Protein AF-A0A370ECL2-F1 (afdb_monomer_lite)

Radius of gyration: 16.65 Å; chains: 1; bounding box: 50×24×36 Å

Structure (mmCIF, N/CA/C/O backbone):
data_AF-A0A370ECL2-F1
#
_entry.id   AF-A0A370ECL2-F1
#
loop_
_atom_site.group_PDB
_atom_site.id
_atom_site.type_symbol
_atom_site.label_atom_id
_atom_site.label_alt_id
_atom_site.label_comp_id
_atom_site.label_asym_id
_atom_site.label_entity_id
_atom_site.label_seq_id
_atom_site.pdbx_PDB_ins_code
_atom_site.Cartn_x
_atom_site.Cartn_y
_atom_site.Cartn_z
_atom_site.occupancy
_atom_site.B_iso_or_equiv
_atom_site.auth_seq_id
_atom_site.auth_comp_id
_atom_site.auth_asym_id
_atom_site.auth_atom_id
_atom_site.pdbx_PDB_model_num
ATOM 1 N N . MET A 1 1 ? -8.632 4.140 22.185 1.00 58.94 1 MET A N 1
ATOM 2 C CA . MET A 1 1 ? -7.317 3.667 21.686 1.00 58.94 1 MET A CA 1
ATOM 3 C C . MET A 1 1 ? -7.409 2.933 20.348 1.00 58.94 1 MET A C 1
ATOM 5 O O . MET A 1 1 ? -6.624 3.255 19.473 1.00 58.94 1 MET A O 1
ATOM 9 N N . LYS A 1 2 ? -8.399 2.051 20.121 1.00 63.44 2 LYS A N 1
ATOM 10 C CA . LYS A 1 2 ? -8.580 1.343 18.831 1.00 63.44 2 LYS A CA 1
ATOM 11 C C . LYS A 1 2 ? -8.696 2.266 17.600 1.00 63.44 2 LYS A C 1
ATOM 13 O O . LYS A 1 2 ? -8.077 1.992 16.583 1.00 63.44 2 LYS A O 1
ATOM 18 N N . MET A 1 3 ? -9.394 3.401 17.712 1.00 72.88 3 MET A N 1
ATOM 19 C CA . MET A 1 3 ? -9.522 4.393 16.624 1.00 72.88 3 MET A CA 1
ATOM 20 C C . MET A 1 3 ? -8.174 4.973 16.159 1.00 72.88 3 MET A C 1
ATOM 22 O O . MET A 1 3 ? -7.972 5.149 14.965 1.00 72.88 3 MET A O 1
ATOM 26 N N . PHE A 1 4 ? -7.228 5.215 17.072 1.00 78.06 4 PHE A N 1
ATOM 27 C CA . PHE A 1 4 ? -5.907 5.742 16.708 1.00 78.06 4 PHE A CA 1
ATOM 28 C C . PHE A 1 4 ? -5.094 4.725 15.908 1.00 78.06 4 PHE A C 1
ATOM 30 O O . PHE A 1 4 ? -4.525 5.076 14.879 1.00 78.06 4 PHE A O 1
ATOM 37 N N . SER A 1 5 ? -5.103 3.456 16.326 1.00 77.25 5 SER A N 1
ATOM 38 C CA . SER A 1 5 ? -4.458 2.374 15.574 1.00 77.25 5 SER A CA 1
ATOM 39 C C . SER A 1 5 ? -5.093 2.171 14.196 1.00 77.25 5 SER A C 1
ATOM 41 O O . SER A 1 5 ? -4.396 1.816 13.252 1.00 77.25 5 SER A O 1
ATOM 43 N N . PHE A 1 6 ? -6.398 2.437 14.051 1.00 79.50 6 PHE A N 1
ATOM 44 C CA . PHE A 1 6 ? -7.084 2.361 12.758 1.00 79.50 6 PHE A CA 1
ATOM 45 C C . PHE A 1 6 ? -6.583 3.452 11.816 1.00 79.50 6 PHE A C 1
ATOM 47 O O . PHE A 1 6 ? -6.153 3.156 10.706 1.00 79.50 6 PHE A O 1
ATOM 54 N N . ILE A 1 7 ? -6.569 4.699 12.292 1.00 86.69 7 ILE A N 1
ATOM 55 C CA . ILE A 1 7 ? -6.097 5.857 11.526 1.00 86.69 7 ILE A CA 1
ATOM 56 C C . ILE A 1 7 ? -4.638 5.655 11.102 1.00 86.69 7 ILE A C 1
ATOM 58 O O . ILE A 1 7 ? -4.317 5.839 9.932 1.00 86.69 7 ILE A O 1
ATOM 62 N N . PHE A 1 8 ? -3.772 5.195 12.011 1.00 85.62 8 PHE A N 1
ATOM 63 C CA . PHE A 1 8 ? -2.375 4.894 11.686 1.00 85.62 8 PHE A CA 1
ATOM 64 C C . PHE A 1 8 ? -2.240 3.817 10.606 1.00 85.62 8 PHE A C 1
ATOM 66 O O . PHE A 1 8 ? -1.448 3.977 9.682 1.00 85.62 8 PHE A O 1
ATOM 73 N N . SER A 1 9 ? -3.034 2.744 10.684 1.00 84.38 9 SER A N 1
ATOM 74 C CA . SER A 1 9 ? -2.997 1.668 9.689 1.00 84.38 9 SER A CA 1
ATOM 75 C C . SER A 1 9 ? -3.496 2.129 8.315 1.00 84.38 9 SER A C 1
ATOM 77 O O . SER A 1 9 ? -2.952 1.706 7.299 1.00 84.38 9 SER A O 1
ATOM 79 N N . VAL A 1 10 ? -4.495 3.020 8.272 1.00 85.81 10 VAL A N 1
ATOM 80 C CA . VAL A 1 10 ? -4.997 3.623 7.026 1.00 85.81 10 VAL A CA 1
ATOM 81 C C . VAL A 1 10 ? -3.959 4.566 6.415 1.00 85.81 10 VAL A C 1
ATOM 83 O O . VAL A 1 10 ? -3.710 4.497 5.215 1.00 85.81 10 VAL A O 1
ATOM 86 N N . ILE A 1 11 ? -3.313 5.408 7.228 1.00 91.06 11 ILE A N 1
ATOM 87 C CA . ILE A 1 11 ? -2.238 6.302 6.769 1.00 91.06 11 ILE A CA 1
ATOM 88 C C . ILE A 1 11 ? -1.058 5.486 6.232 1.00 91.06 11 ILE A C 1
ATOM 90 O O . ILE A 1 11 ? -0.557 5.784 5.152 1.00 91.06 11 ILE A O 1
ATOM 94 N N . ALA A 1 12 ? -0.645 4.436 6.948 1.00 88.12 12 ALA A N 1
ATOM 95 C CA . ALA A 1 12 ? 0.420 3.545 6.498 1.00 88.12 12 ALA A CA 1
ATOM 96 C C . ALA A 1 12 ? 0.062 2.872 5.165 1.00 88.12 12 ALA A C 1
ATOM 98 O O . ALA A 1 12 ? 0.877 2.868 4.249 1.00 88.12 12 ALA A O 1
ATOM 99 N N . PHE A 1 13 ? -1.170 2.375 5.020 1.00 88.50 13 PHE A N 1
ATOM 100 C CA . PHE A 1 13 ? -1.641 1.780 3.768 1.00 88.50 13 PHE A CA 1
ATOM 101 C C . PHE A 1 13 ? -1.617 2.777 2.600 1.00 88.50 13 PHE A C 1
ATOM 103 O O . PHE A 1 13 ? -1.134 2.438 1.522 1.00 88.50 13 PHE A O 1
ATOM 110 N N . LEU A 1 14 ? -2.073 4.017 2.812 1.00 89.75 14 LEU A N 1
ATOM 111 C CA . LEU A 1 14 ? -2.018 5.070 1.790 1.00 89.75 14 LEU A CA 1
ATOM 112 C C . LEU A 1 14 ? -0.577 5.445 1.424 1.00 89.75 14 LEU A C 1
ATOM 114 O O . LEU A 1 14 ? -0.270 5.592 0.243 1.00 89.75 14 LEU A O 1
ATOM 118 N N . GLY A 1 15 ? 0.312 5.549 2.416 1.00 89.44 15 GLY A N 1
ATOM 119 C CA . GLY A 1 15 ? 1.732 5.822 2.198 1.00 89.44 15 GLY A CA 1
ATOM 120 C C . GLY A 1 15 ? 2.400 4.733 1.358 1.00 89.44 15 GLY A C 1
ATOM 121 O O . GLY A 1 15 ? 3.006 5.028 0.330 1.00 89.44 15 GLY A O 1
ATOM 122 N N . ILE A 1 16 ? 2.211 3.466 1.731 1.00 87.62 16 ILE A N 1
ATOM 123 C CA . ILE A 1 16 ? 2.753 2.321 0.987 1.00 87.62 16 ILE A CA 1
ATOM 124 C C . ILE A 1 16 ? 2.156 2.264 -0.426 1.00 87.62 16 ILE A C 1
ATOM 126 O O . ILE A 1 16 ? 2.890 2.079 -1.392 1.00 87.62 16 ILE A O 1
ATOM 130 N N . GLY A 1 17 ? 0.848 2.502 -0.569 1.00 85.75 17 GLY A N 1
ATOM 131 C CA . GLY A 1 17 ? 0.180 2.573 -1.869 1.00 85.75 17 GLY A CA 1
ATOM 132 C C . GLY A 1 17 ? 0.760 3.660 -2.776 1.00 85.75 17 GLY A C 1
ATOM 133 O O . GLY A 1 17 ? 1.015 3.403 -3.950 1.00 85.75 17 GLY A O 1
ATOM 134 N N . SER A 1 18 ? 1.040 4.851 -2.236 1.00 87.69 18 SER A N 1
ATOM 135 C CA . SER A 1 18 ? 1.708 5.910 -3.002 1.00 87.69 18 SER A CA 1
ATOM 136 C C . SER A 1 18 ? 3.136 5.534 -3.403 1.00 87.69 18 SER A C 1
ATOM 138 O O . SER A 1 18 ? 3.545 5.843 -4.518 1.00 87.69 18 SER A O 1
ATOM 140 N N . TYR A 1 19 ? 3.858 4.804 -2.547 1.00 86.19 19 TYR A N 1
ATOM 141 C CA . TYR A 1 19 ? 5.206 4.322 -2.845 1.00 86.19 19 TYR A CA 1
ATOM 142 C C . TYR A 1 19 ? 5.206 3.307 -3.995 1.00 86.19 19 TYR A C 1
ATOM 144 O O . TYR A 1 19 ? 6.043 3.391 -4.883 1.00 86.19 19 TYR A O 1
ATOM 152 N N . ILE A 1 20 ? 4.213 2.409 -4.042 1.00 84.38 20 ILE A N 1
ATOM 153 C CA . ILE A 1 20 ? 4.043 1.452 -5.149 1.00 84.38 20 ILE A CA 1
ATOM 154 C C . ILE A 1 20 ? 3.826 2.174 -6.483 1.00 84.38 20 ILE A 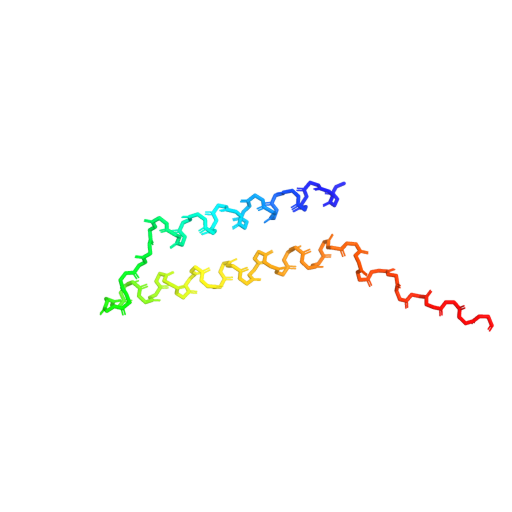C 1
ATOM 156 O O . ILE A 1 20 ? 4.339 1.734 -7.504 1.00 84.38 20 ILE A O 1
ATOM 160 N N . VAL A 1 21 ? 3.043 3.255 -6.492 1.00 83.38 21 VAL A N 1
ATOM 161 C CA . VAL A 1 21 ? 2.700 3.968 -7.734 1.00 83.38 21 VAL A CA 1
ATOM 162 C C . VAL A 1 21 ? 3.837 4.876 -8.205 1.00 83.38 21 VAL A C 1
ATOM 164 O O . VAL A 1 21 ? 4.058 4.989 -9.408 1.00 83.38 21 VAL A O 1
ATOM 167 N N . LEU A 1 22 ? 4.536 5.537 -7.278 1.00 85.81 22 LEU A N 1
ATOM 168 C CA . LEU A 1 22 ? 5.583 6.509 -7.605 1.00 85.81 22 LEU A CA 1
ATOM 169 C C . LEU A 1 22 ? 6.953 5.868 -7.831 1.00 85.81 22 LEU A C 1
ATOM 171 O O . LEU A 1 22 ? 7.697 6.334 -8.688 1.00 85.81 22 LEU A O 1
ATOM 175 N N . ASP A 1 23 ? 7.275 4.821 -7.075 1.00 84.00 23 ASP A N 1
ATOM 176 C CA . ASP A 1 23 ? 8.605 4.210 -7.017 1.00 84.00 23 ASP A CA 1
ATOM 177 C C . ASP A 1 23 ? 8.495 2.706 -7.317 1.00 84.00 23 ASP A C 1
ATOM 179 O O . ASP A 1 23 ? 8.907 1.840 -6.542 1.00 84.00 23 ASP A O 1
ATOM 183 N N . PHE A 1 24 ? 7.822 2.378 -8.429 1.00 80.06 24 PHE A N 1
ATOM 184 C CA . PHE A 1 24 ? 7.604 0.989 -8.821 1.00 80.06 24 PHE A CA 1
ATOM 185 C C . PHE A 1 24 ? 8.954 0.334 -9.162 1.00 80.06 24 PHE A C 1
ATOM 187 O O . PHE A 1 24 ? 9.604 0.753 -10.125 1.00 80.06 24 PHE A O 1
ATOM 194 N N . PRO A 1 25 ? 9.395 -0.687 -8.406 1.00 82.25 25 PRO A N 1
ATOM 195 C CA . PRO A 1 25 ? 10.709 -1.278 -8.606 1.00 82.25 25 PRO A CA 1
ATOM 196 C C . PRO A 1 25 ? 10.772 -2.048 -9.929 1.00 82.25 25 PRO A C 1
ATOM 198 O O . PRO A 1 25 ? 9.823 -2.735 -10.316 1.00 82.25 25 PRO A O 1
ATOM 201 N N . ASP A 1 26 ? 11.916 -1.976 -10.612 1.00 84.12 26 ASP A N 1
ATOM 202 C CA . ASP A 1 26 ? 12.139 -2.754 -11.830 1.00 84.12 26 ASP A CA 1
ATOM 203 C C . ASP A 1 26 ? 12.293 -4.244 -11.485 1.00 84.12 26 ASP A C 1
ATOM 205 O O . ASP A 1 26 ? 13.272 -4.673 -10.874 1.00 84.12 26 ASP A O 1
ATOM 209 N N . LEU A 1 27 ? 11.310 -5.049 -11.891 1.00 83.56 27 LEU A N 1
ATOM 210 C CA . LEU A 1 27 ? 11.240 -6.488 -11.613 1.00 83.56 27 LEU A CA 1
ATOM 211 C C . LEU A 1 27 ? 12.326 -7.302 -12.331 1.00 83.56 27 LEU A C 1
ATOM 213 O O . LEU A 1 27 ? 12.486 -8.490 -12.042 1.00 83.56 27 LEU A O 1
ATOM 217 N N . LYS A 1 28 ? 13.044 -6.699 -13.287 1.00 87.75 28 LYS A N 1
ATOM 218 C CA . LYS A 1 28 ? 14.165 -7.349 -13.978 1.00 87.75 28 LYS A CA 1
ATOM 219 C C . LYS A 1 28 ? 15.444 -7.374 -13.146 1.00 87.75 28 LYS A C 1
ATOM 221 O O . LYS A 1 28 ? 16.300 -8.218 -13.407 1.00 87.75 28 LYS A O 1
ATOM 226 N N . ASP A 1 29 ? 15.573 -6.480 -12.170 1.00 90.25 29 ASP A N 1
ATOM 227 C CA . ASP A 1 29 ? 16.702 -6.468 -11.248 1.00 90.25 29 ASP A CA 1
ATOM 228 C C . ASP A 1 29 ? 16.387 -7.343 -10.025 1.00 90.25 29 ASP A C 1
ATOM 230 O O . ASP A 1 29 ? 15.307 -7.255 -9.432 1.00 90.25 29 ASP A O 1
ATOM 234 N N . SER A 1 30 ? 17.339 -8.182 -9.615 1.00 86.81 30 SER A N 1
ATOM 235 C CA . SER A 1 30 ? 17.224 -9.013 -8.411 1.00 86.81 30 SER A CA 1
ATOM 236 C C . SER A 1 30 ? 16.892 -8.181 -7.166 1.00 86.81 30 SER A C 1
ATOM 238 O O . SER A 1 30 ? 16.110 -8.616 -6.318 1.00 86.81 30 SER A O 1
ATOM 240 N N . ASN A 1 31 ? 17.443 -6.967 -7.069 1.00 87.75 31 ASN A N 1
ATOM 241 C CA . ASN A 1 31 ? 17.165 -6.046 -5.971 1.00 87.75 31 ASN A CA 1
ATOM 242 C C . ASN A 1 31 ? 15.739 -5.498 -6.048 1.00 87.75 31 ASN A C 1
ATOM 244 O O . ASN A 1 31 ? 15.065 -5.418 -5.022 1.00 87.75 31 ASN A O 1
ATOM 248 N N . GLY A 1 32 ? 15.259 -5.174 -7.252 1.00 86.62 32 GLY A N 1
ATOM 249 C CA . GLY A 1 32 ? 13.890 -4.707 -7.468 1.00 86.62 32 GLY A CA 1
ATOM 250 C C . GLY A 1 32 ? 12.853 -5.771 -7.108 1.00 86.62 32 GLY A C 1
ATOM 251 O O . GLY A 1 32 ? 11.848 -5.461 -6.469 1.00 86.62 32 GLY A O 1
ATOM 252 N N . LEU A 1 33 ? 13.139 -7.044 -7.400 1.00 88.69 33 LEU A N 1
ATOM 253 C CA . LEU A 1 33 ? 12.287 -8.170 -7.009 1.00 88.69 33 LEU A CA 1
ATOM 254 C C . LEU A 1 33 ? 12.206 -8.325 -5.483 1.00 88.69 33 LEU A C 1
ATOM 256 O O . LEU A 1 33 ? 11.110 -8.474 -4.942 1.00 88.69 33 LEU A O 1
ATOM 260 N N . ILE A 1 34 ? 13.337 -8.238 -4.775 1.00 91.19 34 ILE A N 1
ATOM 261 C CA . ILE A 1 34 ? 13.363 -8.278 -3.301 1.00 91.19 34 ILE A CA 1
ATOM 262 C C . ILE A 1 34 ? 12.575 -7.099 -2.720 1.00 91.19 34 ILE A C 1
ATOM 264 O O . ILE A 1 34 ? 11.780 -7.282 -1.796 1.00 91.19 34 ILE A O 1
ATOM 268 N N . TYR A 1 35 ? 12.762 -5.903 -3.281 1.00 88.69 35 TYR A N 1
ATOM 269 C CA . TYR A 1 35 ? 12.069 -4.694 -2.843 1.00 88.69 35 TYR A CA 1
ATOM 270 C C . TYR A 1 35 ? 10.552 -4.814 -3.034 1.00 88.69 35 TYR A C 1
ATOM 272 O O . TYR A 1 35 ? 9.783 -4.525 -2.117 1.00 88.69 35 TYR A O 1
ATOM 280 N N . PHE A 1 36 ? 10.121 -5.332 -4.187 1.00 88.19 36 PHE A N 1
ATOM 281 C CA . PHE A 1 36 ? 8.720 -5.621 -4.483 1.00 88.19 36 PHE A CA 1
ATOM 282 C C . PHE A 1 36 ? 8.115 -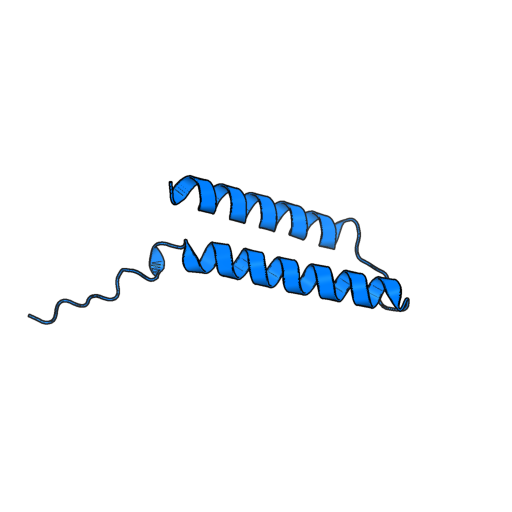6.621 -3.491 1.00 88.19 36 PHE A C 1
ATOM 284 O O . PHE A 1 36 ? 7.008 -6.417 -2.994 1.00 88.19 36 PHE A O 1
ATOM 291 N N . LEU A 1 37 ? 8.851 -7.684 -3.159 1.00 90.56 37 LEU A N 1
ATOM 292 C CA . LEU A 1 37 ? 8.399 -8.717 -2.226 1.00 90.56 37 LEU A CA 1
ATOM 293 C C . LEU A 1 37 ? 8.269 -8.160 -0.799 1.00 90.56 37 LEU A C 1
ATOM 295 O O . LEU A 1 37 ? 7.286 -8.449 -0.115 1.00 90.56 37 LEU A O 1
ATOM 299 N N . LEU A 1 38 ? 9.199 -7.295 -0.376 1.00 89.62 38 LEU A N 1
ATOM 300 C CA . LEU A 1 38 ? 9.090 -6.555 0.885 1.00 89.62 38 LEU A CA 1
ATOM 301 C C . LEU A 1 38 ? 7.848 -5.658 0.907 1.00 89.62 38 LEU A C 1
ATOM 303 O O . LEU A 1 38 ? 7.074 -5.716 1.863 1.00 89.62 38 LEU A O 1
ATOM 307 N N . LEU A 1 39 ? 7.639 -4.863 -0.147 1.00 88.50 39 LEU A N 1
ATOM 308 C CA . LEU A 1 39 ? 6.459 -4.008 -0.312 1.00 88.50 39 LEU A CA 1
ATOM 309 C C . LEU A 1 39 ? 5.167 -4.821 -0.230 1.00 88.50 39 LEU A C 1
ATOM 311 O O . LEU A 1 39 ? 4.233 -4.433 0.470 1.00 88.50 39 LEU A O 1
ATOM 315 N N . PHE A 1 40 ? 5.134 -5.983 -0.877 1.00 87.56 40 PHE A N 1
ATOM 316 C CA . PHE A 1 40 ? 3.988 -6.884 -0.857 1.00 87.56 40 PHE A CA 1
ATOM 317 C C . PHE A 1 40 ? 3.671 -7.401 0.554 1.00 87.56 40 PHE A C 1
ATOM 319 O O . PHE A 1 40 ? 2.519 -7.344 0.995 1.00 87.56 40 PHE A O 1
ATOM 326 N N . VAL A 1 41 ? 4.686 -7.847 1.304 1.00 91.44 41 VAL A N 1
ATOM 327 C CA . VAL A 1 41 ? 4.518 -8.266 2.708 1.00 91.44 41 VAL A CA 1
ATOM 328 C C . VAL A 1 41 ? 4.043 -7.098 3.575 1.00 91.44 41 VAL A C 1
ATOM 330 O O . VAL A 1 41 ? 3.174 -7.279 4.430 1.00 91.44 41 VAL A O 1
ATOM 333 N N . LEU A 1 42 ? 4.558 -5.892 3.330 1.00 88.38 42 LEU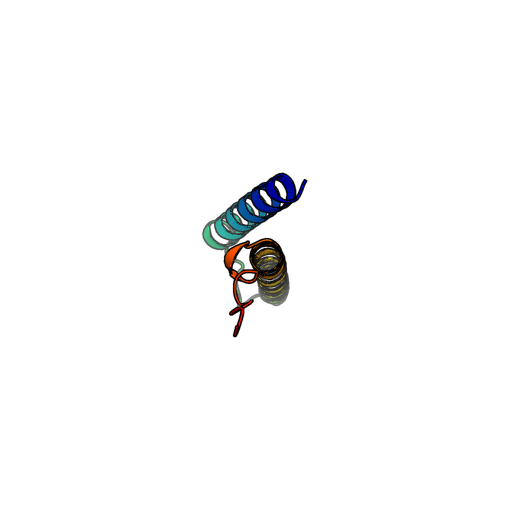 A N 1
ATOM 334 C CA . LEU A 1 42 ? 4.183 -4.689 4.071 1.00 88.38 42 LEU A CA 1
ATOM 335 C C . LEU A 1 42 ? 2.705 -4.321 3.857 1.00 88.38 42 LEU A C 1
ATOM 337 O O . LEU A 1 42 ? 1.999 -4.019 4.821 1.00 88.38 42 LEU A O 1
ATOM 341 N N . VAL A 1 43 ? 2.213 -4.430 2.617 1.00 87.50 43 VAL A N 1
ATOM 342 C CA . VAL A 1 43 ? 0.789 -4.253 2.283 1.00 87.50 43 VAL A CA 1
ATOM 343 C C . VAL A 1 43 ? -0.077 -5.313 2.968 1.00 87.50 43 VAL A C 1
ATOM 345 O O . VAL A 1 43 ? -1.118 -4.983 3.537 1.00 87.50 43 VAL A O 1
ATOM 348 N N . LEU A 1 44 ? 0.343 -6.582 2.966 1.00 89.38 44 LEU A N 1
ATOM 349 C CA . LEU A 1 44 ? -0.387 -7.654 3.655 1.00 89.38 44 LEU A CA 1
ATOM 350 C C . LEU A 1 44 ? -0.457 -7.419 5.169 1.00 89.38 44 LEU A C 1
ATOM 352 O O . LEU A 1 44 ? -1.518 -7.597 5.777 1.00 89.38 44 LEU A O 1
ATOM 356 N N . MET A 1 45 ? 0.640 -6.971 5.783 1.00 88.62 45 MET A N 1
ATOM 357 C CA . MET A 1 45 ? 0.656 -6.594 7.196 1.00 88.62 45 MET A CA 1
ATOM 358 C C . MET A 1 45 ? -0.286 -5.420 7.480 1.00 88.62 45 MET A C 1
ATOM 360 O O . MET A 1 45 ? -1.065 -5.490 8.435 1.00 88.62 45 MET A O 1
ATOM 364 N N . SER A 1 46 ? -0.282 -4.373 6.646 1.00 87.38 46 SER A N 1
ATOM 365 C CA . SER A 1 46 ? -1.182 -3.230 6.850 1.00 87.38 46 SER A CA 1
ATOM 366 C C . SER A 1 46 ? -2.649 -3.616 6.657 1.00 87.38 46 SER A C 1
ATOM 368 O O . SER A 1 46 ? -3.501 -3.181 7.429 1.00 87.38 46 SER A O 1
ATOM 370 N N . LEU A 1 47 ? -2.955 -4.475 5.677 1.00 85.38 47 LEU A N 1
ATOM 371 C CA . LEU A 1 47 ? -4.297 -5.033 5.483 1.00 85.38 47 LEU A CA 1
ATOM 372 C C . LEU A 1 47 ? -4.740 -5.853 6.695 1.00 85.38 47 LEU A C 1
ATOM 374 O O . LEU A 1 47 ? -5.869 -5.697 7.148 1.00 85.38 47 LEU A O 1
ATOM 378 N N . THR A 1 48 ? -3.850 -6.667 7.264 1.00 86.69 48 THR A N 1
ATOM 379 C CA . THR A 1 48 ? -4.139 -7.451 8.475 1.00 86.69 48 THR A CA 1
ATOM 380 C C . THR A 1 48 ? -4.442 -6.539 9.668 1.00 86.69 48 THR A C 1
ATOM 382 O O . THR A 1 48 ? -5.393 -6.790 10.409 1.00 86.69 48 THR A O 1
ATOM 385 N N . GLY A 1 49 ? -3.695 -5.439 9.825 1.00 82.81 49 GLY A N 1
ATOM 386 C CA . GLY A 1 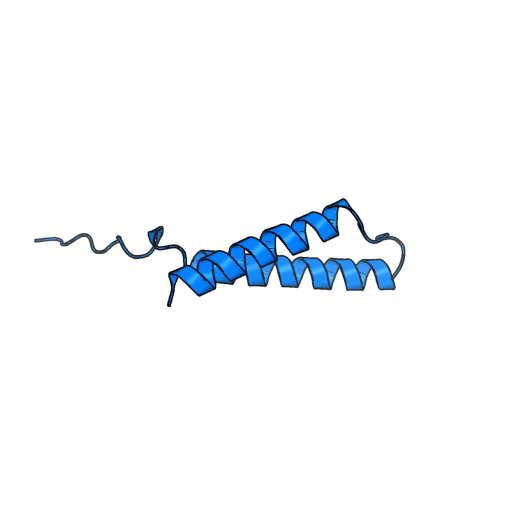49 ? -3.954 -4.414 10.843 1.00 82.81 49 GLY A CA 1
ATOM 387 C C . GLY A 1 49 ? -5.308 -3.719 10.670 1.00 82.81 49 GLY A C 1
ATOM 388 O O . GLY A 1 49 ? -6.035 -3.529 11.649 1.00 82.81 49 GLY A O 1
ATOM 389 N N . ILE A 1 50 ? -5.691 -3.409 9.426 1.00 82.81 50 ILE A N 1
ATOM 390 C CA . ILE A 1 50 ? -7.016 -2.865 9.098 1.00 82.81 50 ILE A CA 1
ATOM 391 C C . ILE A 1 50 ? -8.104 -3.897 9.417 1.00 82.81 50 ILE A C 1
ATOM 393 O O . ILE A 1 50 ? -9.062 -3.553 10.103 1.00 82.81 50 ILE A O 1
ATOM 397 N N . PHE A 1 51 ? -7.942 -5.157 8.996 1.00 82.31 51 PHE A N 1
ATOM 398 C CA . PHE A 1 51 ? -8.902 -6.242 9.237 1.00 82.31 51 PHE A CA 1
ATOM 399 C C . PHE A 1 51 ? -9.129 -6.512 10.728 1.00 82.31 51 PHE A C 1
ATOM 401 O O . PHE A 1 51 ? -10.276 -6.587 11.165 1.00 82.31 51 PHE A O 1
ATOM 408 N N . LEU A 1 52 ? -8.059 -6.609 11.524 1.00 79.44 52 LEU A N 1
ATOM 409 C CA . LEU A 1 52 ? -8.137 -6.833 12.976 1.00 79.44 52 LEU A CA 1
ATOM 410 C C . LEU A 1 52 ? -8.859 -5.703 13.710 1.00 79.44 52 LEU A C 1
ATOM 412 O O . LEU A 1 52 ? -9.500 -5.930 14.737 1.00 79.44 52 LEU A O 1
ATOM 416 N N . ASN A 1 53 ? -8.734 -4.481 13.200 1.00 72.38 53 ASN A N 1
ATOM 417 C CA . ASN A 1 53 ? -9.299 -3.298 13.827 1.00 72.38 53 ASN A CA 1
ATOM 418 C C . ASN A 1 53 ? -10.634 -2.867 13.195 1.00 72.38 53 ASN A C 1
ATOM 420 O O . ASN A 1 53 ? -11.250 -1.904 13.657 1.00 72.38 53 ASN A O 1
ATOM 424 N N . MET A 1 54 ? -11.100 -3.581 12.164 1.00 69.19 54 MET A N 1
ATOM 425 C CA . MET A 1 54 ? -12.370 -3.316 11.505 1.00 69.19 54 MET A CA 1
ATOM 426 C C . MET A 1 54 ? -13.521 -3.802 12.406 1.00 69.19 54 MET A C 1
ATOM 428 O O . MET A 1 54 ? -13.647 -5.000 12.670 1.00 69.19 54 MET A O 1
ATOM 432 N N . PRO A 1 55 ? -14.418 -2.910 12.864 1.00 62.44 55 PRO A N 1
ATOM 433 C CA . PRO A 1 55 ? -15.501 -3.268 13.786 1.00 62.44 55 PRO A CA 1
ATOM 434 C C . PRO A 1 55 ? -16.583 -4.170 13.160 1.00 62.44 55 PRO A C 1
ATOM 436 O O . PRO A 1 55 ? -17.491 -4.614 13.860 1.00 62.44 55 PRO A O 1
ATOM 439 N N . PHE A 1 56 ? -16.497 -4.471 11.859 1.00 57.88 56 PHE A N 1
ATOM 440 C CA . PHE A 1 56 ? -17.489 -5.264 11.128 1.00 57.88 56 PHE A CA 1
ATOM 441 C C . PHE A 1 56 ? -17.495 -6.755 11.490 1.00 57.88 56 PHE A C 1
ATOM 443 O O . PHE A 1 56 ? -18.529 -7.403 11.355 1.00 57.88 56 PHE A O 1
ATOM 450 N N . PHE A 1 57 ? -16.392 -7.303 12.010 1.00 55.12 57 PHE A N 1
ATOM 451 C CA . PHE A 1 57 ? -16.324 -8.727 12.364 1.00 55.12 57 PHE A CA 1
ATOM 452 C C . PHE A 1 57 ? -16.922 -9.062 13.742 1.00 55.12 57 PHE A C 1
ATOM 454 O O . PHE A 1 57 ? -17.079 -10.232 14.081 1.00 55.12 57 PHE A O 1
ATOM 461 N N . HIS A 1 58 ? -17.292 -8.058 14.546 1.00 53.62 58 HIS A N 1
ATOM 462 C CA . HIS A 1 58 ? -17.740 -8.266 15.930 1.00 53.62 58 HIS A CA 1
ATOM 463 C C . HIS A 1 58 ? -19.266 -8.336 16.109 1.00 53.62 58 HIS A C 1
ATOM 465 O O . HIS A 1 58 ? -19.758 -8.316 17.237 1.00 53.62 58 HIS A O 1
ATOM 471 N N . ARG A 1 59 ? -20.040 -8.431 15.018 1.00 55.34 59 ARG A N 1
ATOM 472 C CA . ARG A 1 59 ? -21.507 -8.547 15.078 1.00 55.34 59 ARG A CA 1
ATOM 473 C C . ARG A 1 59 ? -22.023 -9.814 14.397 1.00 55.34 59 ARG A C 1
ATOM 475 O O . ARG A 1 59 ? -22.969 -9.770 13.626 1.00 55.34 59 ARG A O 1
ATOM 482 N N . SER A 1 60 ? -21.427 -10.953 14.744 1.00 53.00 60 SER A N 1
ATOM 483 C CA . SER A 1 60 ? -22.026 -12.278 14.528 1.00 53.00 60 SER A CA 1
ATOM 484 C C . SER A 1 60 ? -22.315 -12.985 15.859 1.00 53.00 60 SER A C 1
ATOM 486 O O . SER A 1 60 ? -22.145 -14.191 15.985 1.00 53.00 60 SER A O 1
ATOM 488 N N . SER A 1 61 ? -22.772 -12.242 16.871 1.00 58.25 61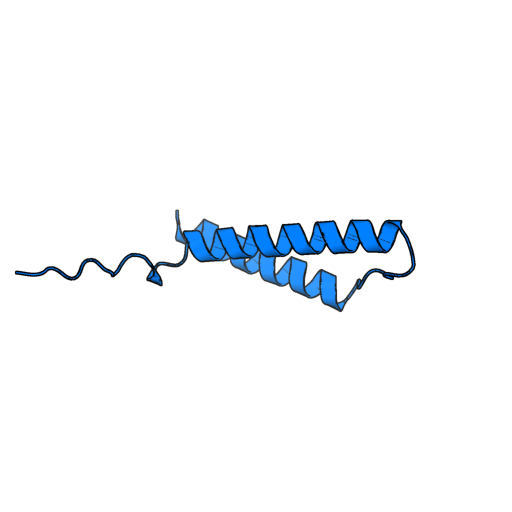 SER A N 1
ATOM 489 C CA . SER A 1 61 ? -23.569 -12.838 17.947 1.00 58.25 61 SER A CA 1
ATOM 490 C C . SER A 1 61 ? -25.036 -12.697 17.556 1.00 58.25 61 SER A C 1
ATOM 492 O O . SER A 1 61 ? -25.741 -11.772 17.963 1.00 58.25 61 SER A O 1
ATOM 494 N N . SER A 1 62 ? -25.471 -13.590 16.665 1.00 49.94 62 SER A N 1
ATOM 495 C CA . SER A 1 62 ? -26.883 -13.924 16.551 1.00 49.94 62 SER A CA 1
ATOM 496 C C . SER A 1 62 ? -27.260 -14.589 17.869 1.00 49.94 62 SER A C 1
ATOM 498 O O . SER A 1 62 ? -27.028 -15.775 18.091 1.00 49.94 62 SER A O 1
ATOM 500 N N . ASN A 1 63 ? -27.759 -13.753 18.772 1.00 57.53 63 ASN A N 1
ATOM 501 C CA . ASN A 1 63 ? -28.528 -14.115 19.943 1.00 57.53 63 ASN A CA 1
ATOM 502 C C . ASN A 1 63 ? -29.726 -14.961 19.482 1.00 57.53 63 ASN A C 1
ATOM 504 O O . ASN A 1 63 ? -30.794 -14.423 19.185 1.00 57.53 63 ASN A O 1
ATOM 508 N N . LYS A 1 64 ? -29.525 -16.276 19.352 1.00 52.78 64 LYS A N 1
ATOM 509 C CA . LYS A 1 64 ? -30.618 -17.246 19.314 1.00 52.78 64 LYS A CA 1
ATOM 510 C C . LYS A 1 64 ? -31.172 -17.327 20.734 1.00 52.78 64 LYS A C 1
ATOM 512 O O . LYS A 1 64 ? -30.609 -18.012 21.583 1.00 52.78 64 LYS A O 1
ATOM 517 N N . ARG A 1 65 ? -32.212 -16.525 20.969 1.00 55.44 65 ARG A N 1
ATOM 518 C CA . ARG A 1 65 ? -33.229 -16.820 21.978 1.00 55.44 65 ARG A CA 1
ATOM 519 C C . ARG A 1 65 ? -33.909 -18.142 21.649 1.00 55.44 65 ARG A C 1
ATOM 521 O O . ARG A 1 65 ? -34.033 -18.432 20.437 1.00 55.44 65 ARG A O 1
#

Sequence (65 aa):
MKMFSFIFSVIAFLGIGSYIVLDFPDLKDSNGLIYFLLLFVLVLMSLTGIFLNMPFFHRSSSNKR

Foldseek 3Di:
DLVVLLVVLVVQLVVLVVCCVPVPFDCVDPVSVVVVVVSVVSNVVSVVSNVVSPCVVVPPPPPPD

pLDDT: mean 79.56, std 12.44, range [49.94, 91.44]

Secondary structure (DSSP, 8-state):
-HHHHHHHHHHHHHHHHHHHHHS---TTSHHHHHHHHHHHHHHHHHHHHHHHH-GGGG--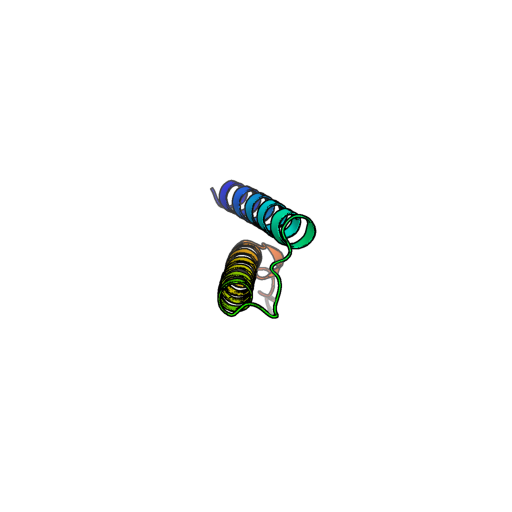-----